Protein AF-A0A821MG42-F1 (afdb_monomer)

Mean predicted aligned error: 6.48 Å

Radius of gyration: 17.72 Å; Cα contacts (8 Å, |Δi|>4): 122; chains: 1; bounding box: 38×36×49 Å

Secondary structure (DSSP, 8-state):
--HHHHHHHHHHHHHHHTT----PPPP-GGGTT-----SHHHHHHTTT-HHHHHHHHHHHHHHHHTTTT-THHHHHHHHHHHHHHHTT-HHHHHHHHHHHHHHHHHTT----SHHHHHHHHHHHHTTPPP-HHHHHHHHHHTT-SS--TTHHHHHHHHHHHHHH--

Foldseek 3Di:
DDPLLVVLLVVLVVCVVVVPDDDFDQQDVLLVRDIADNDSVSSVVCVPPPSNSLSNSLRVCCSPCLVVLHCVNLVSLVVVLVVCVVVVVLVSSLVSVLVSCVSCVSSVHDDALVVVLVSLVSCVVVVHDDDVVSLVVSLVVLVDPSDDPVNVVVNVSSVVSVVSSD

Structure (mmCIF, N/CA/C/O backbone):
data_AF-A0A821MG42-F1
#
_entry.id   AF-A0A821MG42-F1
#
loop_
_atom_site.group_PDB
_atom_site.id
_atom_site.type_symbol
_atom_site.label_atom_id
_atom_site.label_alt_id
_atom_site.label_comp_id
_atom_site.label_asym_id
_atom_site.label_entity_id
_atom_site.label_seq_id
_atom_site.pdbx_PDB_ins_code
_atom_site.Cartn_x
_atom_site.Cartn_y
_atom_site.Cartn_z
_atom_site.occupancy
_atom_site.B_iso_or_equiv
_atom_site.auth_seq_id
_atom_site.auth_comp_id
_atom_site.auth_asym_id
_atom_site.auth_atom_id
_atom_site.pdbx_PDB_model_num
ATOM 1 N N . MET A 1 1 ? 4.849 -10.525 18.080 1.00 49.09 1 MET A N 1
ATOM 2 C CA . MET A 1 1 ? 3.487 -9.941 18.103 1.00 49.09 1 MET A CA 1
ATOM 3 C C . MET A 1 1 ? 3.521 -8.570 17.427 1.00 49.09 1 MET A C 1
ATOM 5 O O . MET A 1 1 ? 4.260 -7.701 17.882 1.00 49.09 1 MET A O 1
ATOM 9 N N . ASN A 1 2 ? 2.818 -8.410 16.302 1.00 76.06 2 ASN A N 1
ATOM 10 C CA . ASN A 1 2 ? 2.876 -7.228 15.431 1.00 76.06 2 ASN A CA 1
ATOM 11 C C . ASN A 1 2 ? 2.394 -5.964 16.182 1.00 76.06 2 ASN A C 1
ATOM 13 O O . ASN A 1 2 ? 1.305 -5.965 16.751 1.00 76.06 2 ASN A O 1
ATOM 17 N N . LYS A 1 3 ? 3.197 -4.888 16.224 1.00 85.62 3 LYS A N 1
ATOM 18 C CA . LYS A 1 3 ? 2.816 -3.631 16.905 1.00 85.62 3 LYS A CA 1
ATOM 19 C C . LYS A 1 3 ? 1.533 -3.035 16.314 1.00 85.62 3 LYS A C 1
ATOM 21 O O . LYS A 1 3 ? 0.716 -2.521 17.068 1.00 85.62 3 LYS A O 1
ATOM 26 N N . LEU A 1 4 ? 1.334 -3.163 14.999 1.00 86.75 4 LEU A N 1
ATOM 27 C CA . LEU A 1 4 ? 0.131 -2.690 14.308 1.00 86.75 4 LEU A CA 1
ATOM 28 C C . LEU A 1 4 ? -1.130 -3.389 14.825 1.00 86.75 4 LEU A C 1
ATOM 30 O O . LEU A 1 4 ? -2.113 -2.720 15.123 1.00 86.75 4 LEU A O 1
ATOM 34 N N . TYR A 1 5 ? -1.062 -4.709 15.029 1.00 92.06 5 TYR A N 1
ATOM 35 C CA . TYR A 1 5 ? -2.162 -5.489 15.600 1.00 92.06 5 TYR A CA 1
ATOM 36 C C . TYR A 1 5 ? -2.590 -4.952 16.969 1.00 92.06 5 TYR A C 1
ATOM 38 O O . TYR A 1 5 ? -3.772 -4.738 17.209 1.00 92.06 5 TYR A O 1
ATOM 46 N N . LYS A 1 6 ? -1.623 -4.665 17.852 1.00 91.75 6 LYS A N 1
ATOM 47 C CA . LYS A 1 6 ? -1.911 -4.124 19.190 1.00 91.75 6 LYS A CA 1
ATOM 48 C C . LYS A 1 6 ? -2.666 -2.796 19.125 1.00 91.75 6 LYS A C 1
ATOM 50 O O . LYS A 1 6 ? -3.598 -2.594 19.896 1.00 91.75 6 LYS A O 1
ATOM 55 N N . TYR A 1 7 ? -2.279 -1.907 18.209 1.00 91.38 7 TYR A N 1
ATOM 56 C CA . TYR A 1 7 ? -2.974 -0.633 18.025 1.00 91.38 7 TYR A CA 1
ATOM 57 C C . TYR A 1 7 ? -4.383 -0.820 17.461 1.00 91.38 7 TYR A C 1
ATOM 59 O O . TYR A 1 7 ? -5.311 -0.200 17.970 1.00 91.38 7 TYR A O 1
ATOM 67 N N . LEU A 1 8 ? -4.561 -1.692 16.463 1.00 93.00 8 LEU A N 1
ATOM 68 C CA . LEU A 1 8 ? -5.883 -2.013 15.914 1.00 93.00 8 LEU A CA 1
ATOM 69 C C . LEU A 1 8 ? -6.815 -2.586 16.982 1.00 93.00 8 LEU A C 1
ATOM 71 O O . LEU A 1 8 ? -7.939 -2.114 17.130 1.00 93.00 8 LEU A O 1
ATOM 75 N N . TYR A 1 9 ? -6.318 -3.546 17.764 1.00 93.44 9 TYR A N 1
ATOM 76 C CA . TYR A 1 9 ? -7.077 -4.181 18.834 1.00 93.44 9 TYR A CA 1
ATOM 77 C C . TYR A 1 9 ? -7.515 -3.156 19.879 1.00 93.44 9 TYR A C 1
ATOM 79 O O . TYR A 1 9 ? -8.690 -3.091 20.225 1.00 93.44 9 TYR A O 1
ATOM 87 N N . PHE A 1 10 ? -6.592 -2.295 20.319 1.00 91.62 10 PHE A N 1
ATOM 88 C CA . PHE A 1 10 ? -6.903 -1.219 21.257 1.00 91.62 10 PHE A CA 1
ATOM 89 C C . PHE A 1 10 ? -7.966 -0.261 20.701 1.00 91.62 10 PHE A C 1
ATOM 91 O O . PHE A 1 10 ? -8.942 0.038 21.381 1.00 91.62 10 PHE A O 1
ATOM 98 N N . ILE A 1 11 ? -7.820 0.196 19.453 1.00 89.56 11 ILE A N 1
ATOM 99 C CA . ILE A 1 11 ? -8.787 1.106 18.820 1.00 89.56 11 ILE A CA 1
ATOM 100 C C . ILE A 1 11 ? -10.178 0.463 18.753 1.00 89.56 11 ILE A C 1
ATOM 102 O O . ILE A 1 11 ? -11.167 1.121 19.081 1.00 89.56 11 ILE A O 1
ATOM 106 N N . LEU A 1 12 ? -10.253 -0.807 18.350 1.00 90.12 12 LEU A N 1
ATOM 107 C CA . LEU A 1 12 ? -11.513 -1.531 18.214 1.00 90.12 12 LEU A CA 1
ATOM 108 C C . LEU A 1 12 ? -12.176 -1.779 19.573 1.00 90.12 12 LEU A C 1
ATOM 110 O O . LEU A 1 12 ? -13.371 -1.537 19.727 1.00 90.12 12 LEU A O 1
ATOM 114 N N . GLN A 1 13 ? -11.392 -2.157 20.583 1.00 91.25 13 GLN A N 1
ATOM 115 C CA . GLN A 1 13 ? -11.867 -2.311 21.957 1.00 91.25 13 GLN A CA 1
ATOM 116 C C . GLN A 1 13 ? -12.471 -1.004 22.490 1.00 91.25 13 GLN A C 1
ATOM 118 O O . GLN A 1 13 ? -13.580 -1.008 23.022 1.00 91.25 13 GLN A O 1
ATOM 123 N N . GLN A 1 14 ? -11.792 0.131 22.287 1.00 88.38 14 GLN A N 1
ATOM 124 C CA . GLN A 1 14 ? -12.308 1.433 22.715 1.00 88.38 14 GLN A CA 1
ATOM 125 C C . GLN A 1 14 ? -13.610 1.812 21.995 1.00 88.38 14 GLN A C 1
ATOM 127 O O . GLN A 1 14 ? -14.483 2.433 22.593 1.00 88.38 14 GLN A O 1
ATOM 132 N N . GLN A 1 15 ? -13.776 1.441 20.725 1.00 85.00 15 GLN A N 1
ATOM 133 C CA . GLN A 1 15 ? -15.010 1.715 19.980 1.00 85.00 15 GLN A CA 1
ATOM 134 C C . GLN A 1 15 ? -16.198 0.903 20.492 1.00 85.00 15 GLN A C 1
ATOM 136 O O . GLN A 1 15 ? -17.290 1.460 20.606 1.00 85.00 15 GLN A O 1
ATOM 141 N N . VAL A 1 16 ? -15.973 -0.369 20.839 1.00 84.50 16 VAL A N 1
ATOM 142 C CA . VAL A 1 16 ? -16.987 -1.231 21.465 1.00 84.50 16 VAL A CA 1
ATOM 143 C C . VAL A 1 16 ? -17.438 -0.633 22.797 1.00 84.50 16 VAL A C 1
ATOM 145 O O . VAL A 1 16 ? -18.635 -0.479 23.024 1.00 84.50 16 VAL A O 1
ATOM 148 N N . VAL A 1 17 ? -16.488 -0.212 23.641 1.00 85.62 17 VAL A N 1
ATOM 149 C CA . VAL A 1 17 ? -16.780 0.433 24.935 1.00 85.62 17 VAL A CA 1
ATOM 150 C C . VAL A 1 17 ? -17.587 1.723 24.757 1.00 85.62 17 VAL A C 1
ATOM 152 O O . VAL A 1 17 ? -18.510 1.984 25.522 1.00 85.62 17 VAL A O 1
ATOM 155 N N . LEU A 1 18 ? -17.269 2.523 23.737 1.00 85.50 18 LEU A N 1
ATOM 156 C CA . LEU A 1 18 ? -17.944 3.794 23.456 1.00 85.50 18 LEU A CA 1
ATOM 157 C C . LEU A 1 18 ? -19.247 3.648 22.646 1.00 85.50 18 LEU A C 1
ATOM 159 O O . LEU A 1 18 ? -19.842 4.668 22.304 1.00 85.50 18 LEU A O 1
ATOM 163 N N . GLN A 1 19 ? -19.665 2.423 22.297 1.00 80.00 19 GLN A N 1
ATOM 164 C CA . GLN A 1 19 ? -20.835 2.131 21.448 1.00 80.00 19 GLN A CA 1
ATOM 165 C C . GLN A 1 19 ? -20.874 2.952 20.147 1.00 80.00 19 GLN A C 1
ATOM 167 O O . GLN A 1 19 ? -21.930 3.339 19.644 1.00 80.00 19 GLN A O 1
ATOM 172 N N . LYS A 1 20 ? -19.699 3.251 19.585 1.00 77.25 20 LYS A N 1
ATOM 173 C CA . LYS A 1 20 ? -19.593 4.092 18.395 1.00 77.25 20 LYS A CA 1
ATOM 174 C C . LYS A 1 20 ? -19.681 3.230 17.142 1.00 77.25 20 LYS A C 1
ATOM 176 O O . LYS A 1 20 ? -18.757 2.469 16.856 1.00 77.25 20 LYS A O 1
ATOM 181 N N . SER A 1 21 ? -20.754 3.390 16.368 1.00 71.19 21 SER A N 1
ATOM 182 C CA . SER A 1 21 ? -20.893 2.701 15.084 1.00 71.19 21 SER A CA 1
ATOM 183 C C . SER A 1 21 ? -19.848 3.190 14.075 1.00 71.19 21 SER A C 1
ATOM 185 O O . SER A 1 21 ? -19.523 4.381 13.983 1.00 71.19 21 SER A O 1
ATOM 187 N N . LYS A 1 22 ? -19.285 2.244 13.319 1.00 75.94 22 LYS A N 1
ATOM 188 C CA . LYS A 1 22 ? -18.373 2.531 12.214 1.00 75.94 22 LYS A CA 1
ATOM 189 C C . LYS A 1 22 ? -19.178 2.651 10.929 1.00 75.94 22 LYS A C 1
ATOM 191 O O . LYS A 1 22 ? -19.909 1.738 10.564 1.00 75.94 22 LYS A O 1
ATOM 196 N N . VAL A 1 23 ? -18.991 3.749 10.206 1.00 76.31 23 VAL A N 1
ATOM 197 C CA . VAL A 1 23 ? -19.407 3.815 8.802 1.00 76.31 23 VAL A CA 1
ATOM 198 C C . VAL A 1 23 ? -18.218 3.375 7.967 1.00 76.31 23 VAL A C 1
ATOM 200 O O . VAL A 1 23 ? -17.264 4.134 7.774 1.00 76.31 23 VAL A O 1
ATOM 203 N N . CYS A 1 24 ? -18.247 2.120 7.538 1.00 73.25 24 CYS A N 1
ATOM 204 C CA . CYS A 1 24 ? -17.197 1.555 6.706 1.00 73.25 24 CYS A CA 1
ATOM 205 C C . CYS A 1 24 ? -17.203 2.189 5.326 1.00 73.25 24 CYS A C 1
ATOM 207 O O . CYS A 1 24 ? -18.254 2.467 4.746 1.00 73.25 24 CYS A O 1
ATOM 209 N N . ARG A 1 25 ? -16.002 2.407 4.793 1.00 75.06 25 ARG A N 1
ATOM 210 C CA . ARG A 1 25 ? -15.860 2.762 3.386 1.00 75.06 25 ARG A CA 1
ATOM 211 C C . ARG A 1 25 ? -16.194 1.565 2.512 1.00 75.06 25 ARG A C 1
ATOM 213 O O . ARG A 1 25 ? -16.048 0.418 2.931 1.00 75.06 25 ARG A O 1
ATOM 220 N N . GLN A 1 26 ? -16.619 1.864 1.290 1.00 75.88 26 GLN A N 1
ATOM 221 C CA . GLN A 1 26 ? -16.789 0.836 0.278 1.00 75.88 26 GLN A CA 1
ATOM 222 C C . GLN A 1 26 ? -15.449 0.132 0.017 1.00 75.88 26 GLN A C 1
ATOM 224 O O . GLN A 1 26 ? -14.410 0.803 0.009 1.00 75.88 26 GLN A O 1
ATOM 229 N N . PRO A 1 27 ? -15.462 -1.196 -0.181 1.00 79.38 27 PRO A N 1
ATOM 230 C CA . PRO A 1 27 ? -14.248 -1.931 -0.477 1.00 79.38 27 PRO A CA 1
ATOM 231 C C . PRO A 1 27 ? -13.627 -1.450 -1.788 1.00 79.38 27 PRO A C 1
ATOM 233 O O . PRO A 1 27 ? -14.324 -1.261 -2.785 1.00 79.38 27 PRO A O 1
ATOM 236 N N . LEU A 1 28 ? -12.308 -1.273 -1.786 1.00 83.38 28 LEU A N 1
ATOM 237 C CA . LEU A 1 28 ? -11.547 -0.870 -2.965 1.00 83.38 28 LEU A CA 1
ATOM 238 C C . LEU A 1 28 ? -10.748 -2.060 -3.500 1.00 83.38 28 LEU A C 1
ATOM 240 O O . LEU A 1 28 ? -10.214 -2.851 -2.722 1.00 83.38 28 LEU A O 1
ATOM 244 N N . ALA A 1 29 ? -10.607 -2.145 -4.824 1.00 86.69 29 ALA A N 1
ATOM 245 C CA . ALA A 1 29 ? -9.846 -3.209 -5.484 1.00 86.69 29 ALA A CA 1
ATOM 246 C C . ALA A 1 29 ? -8.383 -3.277 -5.006 1.00 86.69 29 ALA A C 1
ATOM 248 O O . ALA A 1 29 ? -7.836 -4.357 -4.835 1.00 86.69 29 ALA A O 1
ATOM 249 N N . ILE A 1 30 ? -7.770 -2.125 -4.705 1.00 89.31 30 ILE A N 1
ATOM 250 C CA . ILE A 1 30 ? -6.401 -2.026 -4.159 1.00 89.31 30 ILE A CA 1
ATOM 251 C C . ILE A 1 30 ? -6.229 -2.694 -2.783 1.00 89.31 30 ILE A C 1
ATOM 253 O O . ILE A 1 30 ? -5.108 -2.956 -2.351 1.00 89.31 30 ILE A O 1
ATOM 257 N N . TYR A 1 31 ? -7.342 -2.936 -2.089 1.00 91.94 31 TYR A N 1
ATOM 258 C CA . TYR A 1 31 ? -7.420 -3.590 -0.787 1.00 91.94 31 TYR A CA 1
ATOM 259 C C . TYR A 1 31 ? -8.052 -4.976 -0.895 1.00 91.94 31 TYR A C 1
ATOM 261 O O . TYR A 1 31 ? -8.605 -5.465 0.085 1.00 91.94 31 TYR A O 1
ATOM 269 N N . ASP A 1 32 ? -8.005 -5.583 -2.084 1.00 89.94 32 ASP A N 1
ATOM 270 C CA . ASP A 1 32 ? -8.601 -6.885 -2.402 1.00 89.94 32 ASP A CA 1
ATOM 271 C C . ASP A 1 32 ? -10.086 -6.967 -2.016 1.00 89.94 32 ASP A C 1
ATOM 273 O O . ASP A 1 32 ? -10.597 -8.017 -1.637 1.00 89.94 32 ASP A O 1
ATOM 277 N N . TYR A 1 33 ? -10.782 -5.826 -2.066 1.00 91.19 33 TYR A N 1
ATOM 278 C CA . TYR A 1 33 ? -12.167 -5.686 -1.617 1.00 91.19 33 TYR A CA 1
ATOM 279 C C . TYR A 1 33 ? -12.411 -6.085 -0.150 1.00 91.19 33 TYR A C 1
ATOM 281 O O . TYR A 1 33 ? -13.547 -6.362 0.243 1.00 91.19 33 TYR A O 1
ATOM 289 N N . HIS A 1 34 ? -11.381 -6.053 0.696 1.00 92.56 34 HIS A N 1
ATOM 290 C CA . HIS A 1 34 ? -11.560 -6.200 2.133 1.00 92.56 34 HIS A CA 1
ATOM 291 C C . HIS A 1 34 ? -12.311 -5.008 2.737 1.00 92.56 34 HIS A C 1
ATOM 293 O O . HIS A 1 34 ? -12.168 -3.856 2.315 1.00 92.56 34 HIS A O 1
ATOM 299 N N . GLN A 1 35 ? -13.090 -5.304 3.775 1.00 91.56 35 GLN A N 1
ATOM 300 C CA . G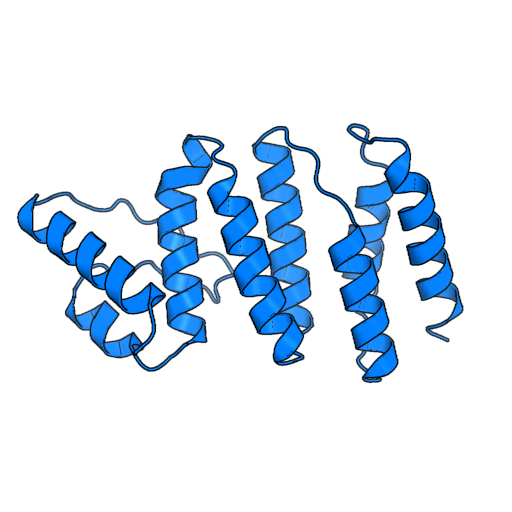LN A 1 35 ? -13.751 -4.321 4.627 1.00 91.56 35 GLN A CA 1
ATOM 301 C C . GLN A 1 35 ? -13.064 -4.244 5.988 1.00 91.56 35 GLN A C 1
ATOM 303 O O . GLN A 1 35 ? -12.437 -5.204 6.428 1.00 91.56 35 GLN A O 1
ATOM 308 N N . GLU A 1 36 ? -13.184 -3.094 6.651 1.00 92.38 36 GLU A N 1
ATOM 309 C CA . GLU A 1 36 ? -12.680 -2.912 8.015 1.00 92.38 36 GLU A CA 1
ATOM 310 C C . GLU A 1 36 ? -13.386 -3.895 8.960 1.00 92.38 36 GLU A C 1
ATOM 312 O O . GLU A 1 36 ? -14.605 -4.059 8.876 1.00 92.38 36 GLU A O 1
ATOM 317 N N . CYS A 1 37 ? -12.645 -4.518 9.874 1.00 92.94 37 CYS A N 1
ATOM 318 C CA . CYS A 1 37 ? -13.200 -5.404 10.890 1.00 92.94 37 CYS A CA 1
ATOM 319 C C . CYS A 1 37 ? -14.169 -4.638 11.807 1.00 92.94 37 CYS A C 1
ATOM 321 O O . CYS A 1 37 ? -13.859 -3.553 12.323 1.00 92.94 37 CYS A O 1
ATOM 323 N N . GLN A 1 38 ? -15.346 -5.215 12.037 1.00 89.62 38 GLN A N 1
ATOM 324 C CA . GLN A 1 38 ? -16.383 -4.670 12.915 1.00 89.62 38 GLN A CA 1
ATOM 325 C C . GLN A 1 38 ? -16.274 -5.198 14.340 1.00 89.62 38 GLN A C 1
ATOM 327 O O . GLN A 1 38 ? -16.620 -4.492 15.287 1.00 89.62 38 GLN A O 1
ATOM 332 N N . THR A 1 39 ? -15.763 -6.417 14.498 1.00 91.06 39 THR A N 1
ATOM 333 C CA . THR A 1 39 ? -15.712 -7.124 15.779 1.00 91.06 39 THR A CA 1
ATOM 334 C C . THR A 1 39 ? -14.283 -7.513 16.153 1.00 91.06 39 THR A C 1
ATOM 336 O O . THR A 1 39 ? -13.408 -7.668 15.297 1.00 91.06 39 THR A O 1
ATOM 339 N N . LEU A 1 40 ? -14.025 -7.668 17.458 1.00 92.56 40 LEU A N 1
ATOM 340 C CA . LEU A 1 40 ? -12.730 -8.165 17.941 1.00 92.56 40 LEU A CA 1
ATOM 341 C C . LEU A 1 40 ? -12.443 -9.583 17.426 1.00 92.56 40 LEU A C 1
ATOM 343 O O . LEU A 1 40 ? -11.286 -9.913 17.198 1.00 92.56 40 LEU A O 1
ATOM 347 N N . GLU A 1 41 ? -13.481 -10.388 17.198 1.00 94.19 41 GLU A N 1
ATOM 348 C CA . GLU A 1 41 ? -13.367 -11.735 16.635 1.00 94.19 41 GLU A CA 1
ATOM 349 C C . GLU A 1 41 ? -12.877 -11.710 15.181 1.00 94.19 41 GLU A C 1
ATOM 351 O O . GLU A 1 41 ? -11.919 -12.406 14.843 1.00 94.19 41 GLU A O 1
ATOM 356 N N . GLU A 1 42 ? -13.449 -10.842 14.338 1.00 94.56 42 GLU A N 1
ATOM 357 C CA . GLU A 1 42 ? -12.956 -10.632 12.971 1.00 94.56 42 GLU A CA 1
ATOM 358 C C . GLU A 1 42 ? -11.487 -10.195 12.968 1.00 94.56 42 GLU A C 1
ATOM 360 O O . GLU A 1 42 ? -10.691 -10.713 12.183 1.00 94.56 42 GLU A O 1
ATOM 365 N N . LEU A 1 43 ? -11.100 -9.286 13.869 1.00 95.00 43 LEU A N 1
ATOM 366 C CA . LEU A 1 43 ? -9.713 -8.837 13.980 1.00 95.00 43 LEU A CA 1
ATOM 367 C C . LEU A 1 43 ? -8.775 -9.961 14.464 1.00 95.00 43 LEU A C 1
ATOM 369 O O . LEU A 1 43 ? -7.665 -10.108 13.949 1.00 95.00 43 LEU A O 1
ATOM 373 N N . GLU A 1 44 ? -9.209 -10.775 15.424 1.00 95.44 44 GLU A N 1
AT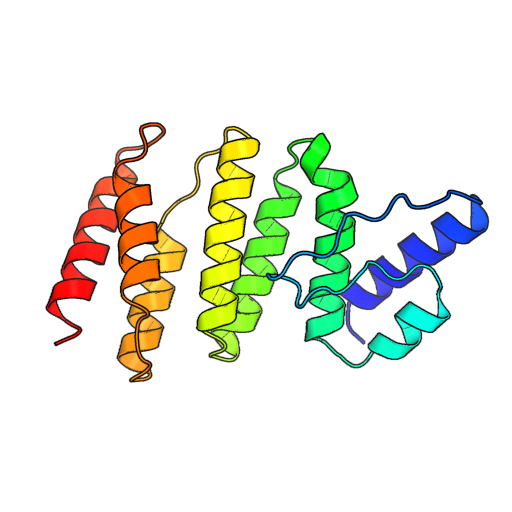OM 374 C CA . GLU A 1 44 ? -8.438 -11.915 15.933 1.00 95.44 44 GLU A CA 1
ATOM 375 C C . GLU A 1 44 ? -8.243 -12.984 14.844 1.00 95.44 44 GLU A C 1
ATOM 377 O O . GLU A 1 44 ? -7.163 -13.576 14.755 1.00 95.44 44 GLU A O 1
ATOM 382 N N . SER A 1 45 ? -9.227 -13.173 13.954 1.00 95.94 45 SER A N 1
ATOM 383 C CA . SER A 1 45 ? -9.132 -14.117 12.830 1.00 95.94 45 SER A CA 1
ATOM 384 C C . SER A 1 45 ? -7.989 -13.785 11.858 1.00 95.94 45 SER A C 1
ATOM 386 O O . SER A 1 45 ? -7.377 -14.685 11.283 1.00 95.94 45 SER A O 1
ATOM 388 N N . ILE A 1 46 ? -7.626 -12.501 11.738 1.00 95.38 46 ILE A N 1
ATOM 389 C CA . ILE A 1 46 ? -6.583 -12.017 10.820 1.00 95.38 46 ILE A CA 1
ATOM 390 C C . ILE A 1 46 ? -5.232 -11.769 11.506 1.00 95.38 46 ILE A C 1
ATOM 392 O O . ILE A 1 46 ? -4.283 -11.332 10.856 1.00 95.38 46 ILE A O 1
ATOM 396 N N . LYS A 1 47 ? -5.090 -12.055 12.809 1.00 94.56 47 LYS A N 1
ATOM 397 C CA . LYS A 1 47 ? -3.903 -11.686 13.616 1.00 94.56 47 LYS A CA 1
ATOM 398 C C . LYS A 1 47 ? -2.561 -12.181 13.065 1.00 94.56 47 LYS A C 1
ATOM 400 O O . LYS A 1 47 ? -1.524 -11.554 13.298 1.00 94.56 47 LYS A O 1
ATOM 405 N N . ASN A 1 48 ? -2.581 -13.317 12.368 1.00 93.69 48 ASN A N 1
ATOM 406 C CA . ASN A 1 48 ? -1.399 -13.963 11.800 1.00 93.69 48 ASN A CA 1
ATOM 407 C C . ASN A 1 48 ? -1.187 -13.608 10.319 1.00 93.69 48 ASN A C 1
ATOM 409 O O . ASN A 1 48 ? -0.115 -13.876 9.778 1.00 93.69 48 ASN A O 1
ATOM 413 N N . ASP A 1 49 ? -2.161 -12.961 9.676 1.00 94.44 49 ASP A N 1
ATOM 414 C CA . ASP A 1 49 ? -2.049 -12.498 8.300 1.00 94.44 49 ASP A CA 1
ATOM 415 C C . ASP A 1 49 ? -1.501 -11.068 8.272 1.00 94.44 49 ASP A C 1
ATOM 417 O O . ASP A 1 49 ? -2.204 -10.070 8.429 1.00 94.44 49 ASP A O 1
ATOM 421 N N . SER A 1 50 ? -0.193 -10.959 8.045 1.00 92.94 50 SER A N 1
ATOM 422 C CA . SER A 1 50 ? 0.478 -9.659 8.002 1.00 92.94 50 SER A CA 1
ATOM 423 C C . SER A 1 50 ? -0.042 -8.742 6.891 1.00 92.94 50 SER A C 1
ATOM 425 O O . SER A 1 50 ? -0.068 -7.530 7.094 1.00 92.94 50 SER A O 1
ATOM 427 N N . ASN A 1 51 ? -0.440 -9.289 5.736 1.00 93.38 51 ASN A N 1
ATOM 428 C CA . ASN A 1 51 ? -0.984 -8.489 4.637 1.00 93.38 51 ASN A CA 1
ATOM 429 C C . ASN A 1 51 ? -2.352 -7.939 5.023 1.00 93.38 51 ASN A C 1
ATOM 431 O O . ASN A 1 51 ? -2.590 -6.736 4.916 1.00 93.38 51 ASN A O 1
ATOM 435 N N . ARG A 1 52 ? -3.219 -8.800 5.552 1.00 94.75 52 ARG A N 1
ATOM 436 C CA . ARG A 1 52 ? -4.551 -8.394 5.980 1.00 94.75 52 ARG A CA 1
ATOM 437 C C . ARG A 1 52 ? -4.515 -7.387 7.129 1.00 94.75 52 ARG A C 1
ATOM 439 O O . ARG A 1 52 ? -5.320 -6.457 7.118 1.00 94.75 52 ARG A O 1
ATOM 446 N N . ILE A 1 53 ? -3.549 -7.493 8.049 1.00 95.69 53 ILE A N 1
ATOM 447 C CA . ILE A 1 53 ? -3.302 -6.483 9.094 1.00 95.69 53 ILE A CA 1
ATOM 448 C C . ILE A 1 53 ? -2.892 -5.133 8.504 1.00 95.69 53 ILE A C 1
ATOM 450 O O . ILE A 1 53 ? -3.375 -4.101 8.964 1.00 95.69 53 ILE A O 1
ATOM 454 N N . TRP A 1 54 ? -2.026 -5.102 7.488 1.00 95.00 54 TRP A N 1
ATOM 455 C CA . TRP A 1 54 ? -1.688 -3.848 6.809 1.00 95.00 54 TRP A CA 1
ATOM 456 C C . TRP A 1 54 ? -2.903 -3.214 6.137 1.00 95.00 54 TRP A C 1
ATOM 458 O O . TRP A 1 54 ? -3.133 -2.017 6.303 1.00 95.00 54 TRP A O 1
ATOM 468 N N . ILE A 1 55 ? -3.699 -4.018 5.432 1.00 94.88 55 ILE A N 1
ATOM 469 C CA . ILE A 1 55 ? -4.937 -3.558 4.799 1.00 94.88 55 ILE A CA 1
ATOM 470 C C . ILE A 1 55 ? -5.903 -3.011 5.855 1.00 94.88 55 ILE A C 1
ATOM 472 O O . ILE A 1 55 ? -6.451 -1.929 5.677 1.00 94.88 55 ILE A O 1
ATOM 476 N N . GLU A 1 56 ? -6.037 -3.687 6.997 1.00 95.19 56 GLU A N 1
ATOM 477 C CA . GLU A 1 56 ? -6.874 -3.227 8.107 1.00 95.19 56 GLU A CA 1
ATOM 478 C C . GLU A 1 56 ? -6.426 -1.862 8.646 1.00 95.19 56 GLU A C 1
ATOM 480 O O . GLU A 1 56 ? -7.242 -0.956 8.816 1.00 95.19 56 GLU A O 1
ATOM 485 N N . VAL A 1 57 ? -5.115 -1.668 8.838 1.00 94.19 57 VAL A N 1
ATOM 486 C CA . VAL A 1 57 ? -4.557 -0.361 9.215 1.00 94.19 57 VAL A CA 1
ATOM 487 C C . VAL A 1 57 ? -4.915 0.704 8.183 1.00 94.19 57 VAL A C 1
ATOM 489 O O . VAL A 1 57 ? -5.363 1.785 8.561 1.00 94.19 57 VAL A O 1
ATOM 492 N N . LEU A 1 58 ? -4.734 0.430 6.891 1.00 94.69 58 LEU A N 1
ATOM 493 C CA . LEU A 1 58 ? -4.997 1.414 5.842 1.00 94.69 58 LEU A CA 1
ATOM 494 C C . LEU A 1 58 ? -6.479 1.769 5.728 1.00 94.69 58 LEU A C 1
ATOM 496 O O . LEU A 1 58 ? -6.791 2.951 5.620 1.00 94.69 58 LEU A O 1
ATOM 500 N N . LEU A 1 59 ? -7.385 0.796 5.842 1.00 94.00 59 LEU A N 1
ATOM 501 C CA . LEU A 1 59 ? -8.831 1.034 5.844 1.00 94.00 59 LEU A CA 1
ATOM 502 C C . LEU A 1 59 ? -9.244 1.968 6.994 1.00 94.00 59 LEU A C 1
ATOM 504 O O . LEU A 1 59 ? -9.934 2.969 6.767 1.00 94.00 59 LEU A O 1
ATOM 508 N N . VAL A 1 60 ? -8.750 1.701 8.210 1.00 92.00 60 VAL A N 1
ATOM 509 C CA . VAL A 1 60 ? -8.990 2.553 9.387 1.00 92.00 60 VAL A CA 1
ATOM 510 C C . VAL A 1 60 ? -8.431 3.959 9.165 1.00 92.00 60 VAL A C 1
ATOM 512 O O . VAL A 1 60 ? -9.123 4.956 9.399 1.00 92.00 60 VAL A O 1
ATOM 515 N N . LEU A 1 61 ? -7.174 4.059 8.723 1.00 92.69 61 LEU A N 1
ATOM 516 C CA . LEU A 1 61 ? -6.506 5.344 8.544 1.00 92.69 61 LEU A CA 1
ATOM 517 C C . LEU A 1 61 ? -7.150 6.159 7.431 1.00 92.69 61 LEU A C 1
ATOM 519 O O . LEU A 1 61 ? -7.373 7.346 7.623 1.00 92.69 61 LEU A O 1
ATOM 523 N N . GLU A 1 62 ? -7.510 5.567 6.299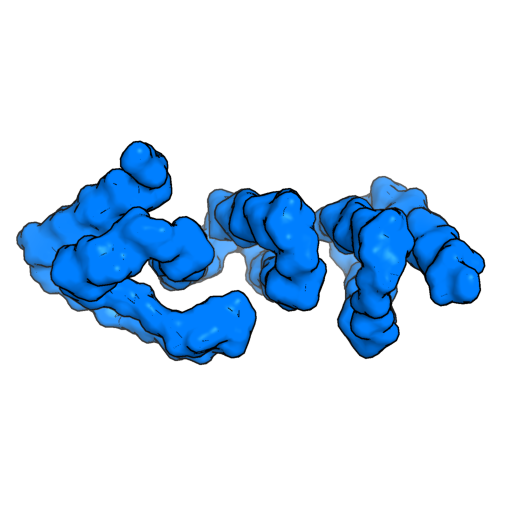 1.00 92.62 62 GLU A N 1
ATOM 524 C CA . GLU A 1 62 ? -8.196 6.289 5.232 1.00 92.62 62 GLU A CA 1
ATOM 525 C C . GLU A 1 62 ? -9.529 6.862 5.689 1.00 92.62 62 GLU A C 1
ATOM 527 O O . GLU A 1 62 ? -9.824 8.032 5.431 1.00 92.62 62 GLU A O 1
ATOM 532 N N . ARG A 1 63 ? -10.329 6.063 6.403 1.00 91.31 63 ARG A N 1
ATOM 533 C CA . ARG A 1 63 ? -11.614 6.514 6.935 1.00 91.31 63 ARG A CA 1
ATOM 534 C C . ARG A 1 63 ? -11.446 7.713 7.869 1.00 91.31 63 ARG A C 1
ATOM 536 O O . ARG A 1 63 ? -12.241 8.648 7.801 1.00 91.31 63 ARG A O 1
ATOM 543 N N . VAL A 1 64 ? -10.433 7.691 8.736 1.00 89.94 64 VAL A N 1
ATOM 544 C CA . VAL A 1 64 ? -10.242 8.705 9.788 1.00 89.94 64 VAL A CA 1
ATOM 545 C C . VAL A 1 64 ? -9.452 9.927 9.304 1.00 89.94 64 VAL A C 1
ATOM 547 O O . VAL A 1 64 ? -9.786 11.057 9.662 1.00 89.94 64 VAL A O 1
ATOM 550 N N . LEU A 1 65 ? -8.403 9.715 8.513 1.00 93.06 65 LEU A N 1
ATOM 551 C CA . LEU A 1 65 ? -7.387 10.715 8.181 1.00 93.06 65 LEU A CA 1
ATOM 552 C C . LEU A 1 65 ? -7.585 11.365 6.814 1.00 93.06 65 LEU A C 1
ATOM 554 O O . LEU A 1 65 ? -7.202 12.525 6.655 1.00 93.06 65 LEU A O 1
ATOM 558 N N . LEU A 1 66 ? -8.210 10.683 5.843 1.00 92.31 66 LEU A N 1
ATOM 559 C CA . LEU A 1 66 ? -8.442 11.289 4.528 1.00 92.31 66 LEU A CA 1
ATOM 560 C C . LEU A 1 66 ? -9.319 12.552 4.614 1.00 92.31 66 LEU A C 1
ATOM 562 O O . LEU A 1 66 ? -8.907 13.571 4.059 1.00 92.31 66 LEU A O 1
ATOM 566 N N . PRO A 1 67 ? -10.454 12.568 5.352 1.00 91.94 67 PRO A N 1
ATOM 567 C CA . PRO A 1 67 ? -11.263 13.784 5.502 1.00 91.94 67 PRO A CA 1
ATOM 568 C C . PRO A 1 67 ? -10.506 14.938 6.175 1.00 91.94 67 PRO A C 1
ATOM 570 O O . PRO A 1 67 ? -10.833 16.101 5.966 1.00 91.94 67 PRO A O 1
ATOM 573 N N . ARG A 1 68 ? -9.481 14.615 6.973 1.00 94.06 68 ARG A N 1
ATOM 574 C CA . ARG A 1 68 ? -8.639 15.578 7.696 1.00 94.06 68 ARG A CA 1
ATOM 575 C C . ARG A 1 68 ? -7.413 16.026 6.899 1.00 94.06 68 ARG A C 1
ATOM 577 O O . ARG A 1 68 ? -6.673 16.877 7.379 1.00 94.06 68 ARG A O 1
ATOM 584 N N . LYS A 1 69 ? -7.182 15.452 5.711 1.00 93.69 69 LYS A N 1
ATOM 585 C CA . LYS A 1 69 ? -5.982 15.679 4.884 1.00 93.69 69 LYS A CA 1
ATOM 586 C C . LYS A 1 69 ? -4.668 15.492 5.665 1.00 93.69 69 LYS A C 1
ATOM 588 O O . LYS A 1 69 ? -3.688 16.217 5.458 1.00 93.69 69 LYS A O 1
ATOM 593 N N . ASP A 1 70 ? -4.664 14.529 6.587 1.00 94.25 70 ASP A N 1
ATOM 594 C CA . ASP A 1 70 ? -3.536 14.279 7.483 1.00 94.25 70 ASP A CA 1
ATOM 595 C C . ASP A 1 70 ? -2.438 13.459 6.764 1.00 94.25 70 ASP A C 1
ATOM 597 O O . ASP A 1 70 ? -2.723 12.382 6.225 1.00 94.25 70 ASP A O 1
ATOM 601 N N . PRO A 1 71 ? -1.172 13.930 6.749 1.00 91.06 71 PRO A N 1
ATOM 602 C CA . PRO A 1 71 ? -0.073 13.275 6.036 1.00 91.06 71 PRO A CA 1
ATOM 603 C C . PRO A 1 71 ? 0.334 11.919 6.617 1.00 91.06 71 PRO A C 1
ATOM 605 O O . PRO A 1 71 ? 1.067 11.169 5.971 1.00 91.06 71 PRO A O 1
ATOM 608 N N . ILE A 1 72 ? -0.119 11.572 7.822 1.00 93.50 72 ILE A N 1
ATOM 609 C CA . ILE A 1 72 ? 0.120 10.245 8.394 1.00 93.50 72 ILE A CA 1
ATOM 610 C C . ILE A 1 72 ? -0.454 9.153 7.479 1.00 93.50 72 ILE A C 1
ATOM 612 O O . ILE A 1 72 ? 0.141 8.079 7.383 1.00 93.50 72 ILE A O 1
ATOM 616 N N . LEU A 1 7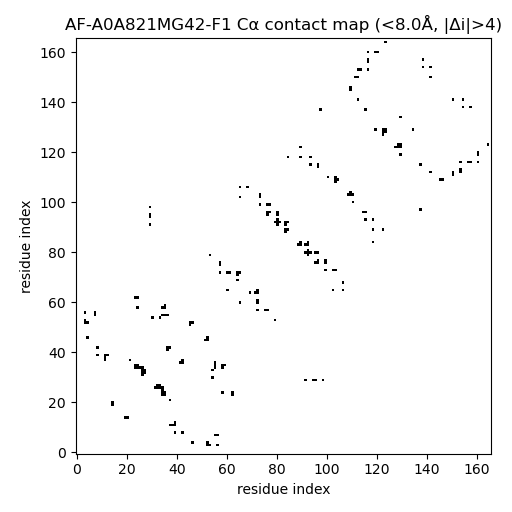3 ? -1.539 9.431 6.743 1.00 94.31 73 LEU A N 1
ATOM 617 C CA . LEU A 1 73 ? -2.109 8.472 5.797 1.00 94.31 73 LEU A CA 1
ATOM 618 C C . LEU A 1 73 ? -1.135 8.122 4.663 1.00 94.31 73 LEU A C 1
ATOM 620 O O . LEU A 1 73 ? -0.881 6.945 4.415 1.00 94.31 73 LEU A O 1
ATOM 624 N N . THR A 1 74 ? -0.539 9.119 4.005 1.00 91.81 74 THR A N 1
ATOM 625 C CA . THR A 1 74 ? 0.422 8.868 2.915 1.00 91.81 74 THR A CA 1
ATOM 626 C C . THR A 1 74 ? 1.701 8.217 3.439 1.00 91.81 74 THR A C 1
ATOM 628 O O . THR A 1 74 ? 2.303 7.387 2.759 1.00 91.81 74 THR A O 1
ATOM 631 N N . LYS A 1 75 ? 2.098 8.507 4.686 1.00 91.94 75 LYS A N 1
ATOM 632 C CA . LYS A 1 75 ? 3.189 7.788 5.361 1.00 91.94 75 LYS A CA 1
ATOM 633 C C . LYS A 1 75 ? 2.857 6.305 5.576 1.00 91.94 75 LYS A C 1
ATOM 635 O O . LYS A 1 75 ? 3.729 5.464 5.366 1.00 91.94 75 LYS A O 1
ATOM 640 N N . ALA A 1 76 ? 1.628 5.978 5.975 1.00 94.19 76 ALA A N 1
ATOM 641 C CA . ALA A 1 76 ? 1.192 4.596 6.168 1.00 94.19 76 ALA A CA 1
ATOM 642 C C . ALA A 1 76 ? 1.098 3.824 4.842 1.00 94.19 76 ALA A C 1
ATOM 644 O O . ALA A 1 76 ? 1.611 2.707 4.767 1.00 94.19 76 ALA A O 1
ATOM 645 N N . LEU A 1 77 ? 0.538 4.444 3.794 1.00 94.94 77 LEU A N 1
ATOM 646 C CA . LEU A 1 77 ? 0.503 3.890 2.434 1.00 94.94 77 LEU A CA 1
ATOM 647 C C . LEU A 1 77 ? 1.916 3.549 1.948 1.00 94.94 77 LEU A C 1
ATOM 649 O O . LEU A 1 77 ? 2.180 2.413 1.569 1.00 94.94 77 LEU A O 1
ATOM 653 N N . ASN A 1 78 ? 2.858 4.489 2.080 1.00 93.31 78 ASN A N 1
ATOM 654 C CA . ASN A 1 78 ? 4.265 4.250 1.749 1.00 93.31 78 ASN A CA 1
ATOM 655 C C . ASN A 1 78 ? 4.893 3.124 2.583 1.00 93.31 78 ASN A C 1
ATOM 657 O O . ASN A 1 78 ? 5.684 2.339 2.061 1.00 93.31 78 ASN A O 1
ATOM 661 N N . GLY A 1 79 ? 4.548 3.029 3.870 1.00 94.06 79 GLY A N 1
ATOM 662 C CA . GLY A 1 79 ? 5.000 1.947 4.743 1.00 94.06 79 GLY A CA 1
ATOM 663 C C . GLY A 1 79 ? 4.587 0.569 4.226 1.00 94.06 79 GLY A C 1
ATOM 664 O O . GLY A 1 79 ? 5.433 -0.324 4.137 1.00 94.06 79 GLY A O 1
ATOM 665 N N . TYR A 1 80 ? 3.322 0.410 3.823 1.00 95.50 80 TYR A N 1
ATOM 666 C CA . TYR A 1 80 ? 2.849 -0.851 3.252 1.00 95.50 80 TYR A CA 1
ATOM 667 C C . TYR A 1 80 ? 3.436 -1.108 1.857 1.00 95.50 80 TYR A C 1
ATOM 669 O O . TYR A 1 80 ? 3.892 -2.220 1.595 1.00 95.50 80 TYR A O 1
ATOM 677 N N . SER A 1 81 ? 3.555 -0.088 0.999 1.00 95.94 81 SER A N 1
ATOM 678 C CA . SER A 1 81 ? 4.217 -0.235 -0.306 1.00 95.94 81 SER A CA 1
ATOM 679 C C . SER A 1 81 ? 5.656 -0.732 -0.161 1.00 95.94 81 SER A C 1
ATOM 681 O O . SER A 1 81 ? 6.071 -1.631 -0.885 1.00 95.94 81 SER A O 1
ATOM 683 N N . HIS A 1 82 ? 6.423 -0.216 0.804 1.00 95.38 82 HIS A N 1
ATOM 684 C CA . HIS A 1 82 ? 7.780 -0.705 1.064 1.00 95.38 82 HIS A CA 1
ATOM 685 C C . HIS A 1 82 ? 7.813 -2.148 1.576 1.00 95.38 82 HIS A C 1
ATOM 687 O O . HIS A 1 82 ? 8.720 -2.897 1.211 1.00 95.38 82 HIS A O 1
ATOM 693 N N . TYR A 1 83 ? 6.835 -2.547 2.391 1.00 95.56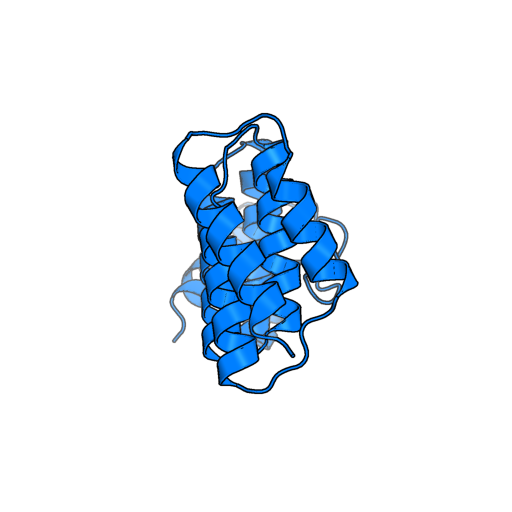 83 TYR A N 1
ATOM 694 C CA . TYR A 1 83 ? 6.680 -3.934 2.821 1.00 95.56 83 TYR A CA 1
ATOM 695 C C . TYR A 1 83 ? 6.407 -4.872 1.631 1.00 95.56 83 TYR A C 1
ATOM 697 O O . TYR A 1 83 ? 7.050 -5.915 1.522 1.00 95.56 83 TYR A O 1
ATOM 705 N N . LEU A 1 84 ? 5.525 -4.475 0.708 1.00 96.25 84 LEU A N 1
ATOM 706 C CA . LEU A 1 84 ? 5.236 -5.214 -0.529 1.00 96.25 84 LEU A CA 1
ATOM 707 C C . LEU A 1 84 ? 6.460 -5.278 -1.449 1.00 96.25 84 LEU A C 1
ATOM 709 O O . LEU A 1 84 ? 6.837 -6.356 -1.908 1.00 96.25 84 LEU A O 1
ATOM 713 N N . LEU A 1 85 ? 7.161 -4.151 -1.626 1.00 95.56 85 LEU A N 1
ATOM 714 C CA . LEU A 1 85 ? 8.399 -4.093 -2.402 1.00 95.56 85 LEU A CA 1
ATOM 715 C C . LEU A 1 85 ? 9.442 -5.067 -1.852 1.00 95.56 85 LEU A C 1
ATOM 717 O O . LEU A 1 85 ? 10.125 -5.732 -2.626 1.00 95.56 85 LEU A O 1
ATOM 721 N N . ALA A 1 86 ? 9.605 -5.149 -0.528 1.00 95.06 86 ALA A N 1
ATOM 722 C CA . ALA A 1 86 ? 10.554 -6.067 0.102 1.00 95.06 86 ALA A CA 1
ATOM 723 C C . ALA A 1 86 ? 10.219 -7.541 -0.180 1.00 95.06 86 ALA A C 1
ATOM 725 O O . ALA A 1 86 ? 11.131 -8.357 -0.274 1.00 95.06 86 ALA A O 1
ATOM 726 N N . LYS A 1 87 ? 8.935 -7.853 -0.375 1.00 95.19 87 LYS A N 1
ATOM 727 C CA . LYS A 1 87 ? 8.432 -9.175 -0.762 1.00 95.19 87 LYS A CA 1
ATOM 728 C C . LYS A 1 87 ? 8.402 -9.427 -2.273 1.00 95.19 87 LYS A C 1
ATOM 730 O O . LYS A 1 87 ? 7.979 -10.502 -2.676 1.00 95.19 87 LYS A O 1
ATOM 735 N N . ASN A 1 88 ? 8.851 -8.468 -3.087 1.00 95.50 88 ASN A N 1
ATOM 736 C CA . ASN A 1 88 ? 8.754 -8.498 -4.551 1.00 95.50 88 ASN A CA 1
ATOM 737 C C . ASN A 1 88 ? 7.307 -8.603 -5.071 1.00 95.50 88 ASN A C 1
ATOM 739 O O . ASN A 1 88 ? 7.084 -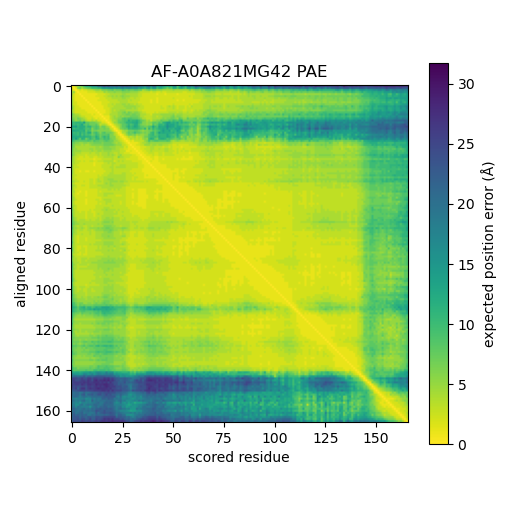9.049 -6.190 1.00 95.50 88 ASN A O 1
ATOM 743 N N . ASP A 1 89 ? 6.325 -8.158 -4.282 1.00 95.25 89 ASP A N 1
ATOM 744 C CA . ASP A 1 89 ? 4.934 -8.024 -4.726 1.00 95.25 89 ASP A CA 1
ATOM 745 C C . ASP A 1 89 ? 4.789 -6.706 -5.504 1.00 95.25 89 ASP A C 1
ATOM 747 O O . ASP A 1 89 ? 4.330 -5.683 -4.985 1.00 95.25 89 ASP A O 1
ATOM 751 N N . PHE A 1 90 ? 5.346 -6.694 -6.720 1.00 95.88 90 PHE A N 1
ATOM 752 C CA . PHE A 1 90 ? 5.531 -5.481 -7.515 1.00 95.88 90 PHE A CA 1
ATOM 753 C C . PHE A 1 90 ? 4.210 -4.875 -7.982 1.00 95.88 90 PHE A C 1
ATOM 755 O O . PHE A 1 90 ? 4.049 -3.658 -7.885 1.00 95.88 90 PHE A O 1
ATOM 762 N N . ASP A 1 91 ? 3.258 -5.700 -8.417 1.00 94.31 91 ASP A N 1
ATOM 763 C CA . ASP A 1 91 ? 1.968 -5.235 -8.933 1.00 94.31 91 ASP A CA 1
ATOM 764 C C . ASP A 1 91 ? 1.169 -4.509 -7.852 1.00 94.31 91 ASP A C 1
ATOM 766 O O . ASP A 1 91 ? 0.719 -3.374 -8.047 1.00 94.31 91 ASP A O 1
ATOM 770 N N . LYS A 1 92 ? 1.059 -5.116 -6.664 1.00 94.38 92 LYS A N 1
ATOM 771 C CA . LYS A 1 92 ? 0.347 -4.503 -5.543 1.00 94.38 92 LYS A CA 1
ATOM 772 C C . LYS A 1 92 ? 1.079 -3.277 -5.011 1.00 94.38 92 LYS A C 1
ATOM 774 O O . LYS A 1 92 ? 0.446 -2.280 -4.663 1.00 94.38 92 LYS A O 1
ATOM 779 N N . CYS A 1 93 ? 2.412 -3.317 -4.985 1.00 96.38 93 CYS A N 1
ATOM 780 C CA . CYS A 1 93 ? 3.238 -2.172 -4.614 1.00 96.38 93 CYS A CA 1
ATOM 781 C C . CYS A 1 93 ? 3.009 -0.973 -5.554 1.00 96.38 93 CYS A C 1
ATOM 783 O O . CYS A 1 93 ? 2.790 0.147 -5.083 1.00 96.38 93 CYS A O 1
ATOM 785 N N . LEU A 1 94 ? 3.002 -1.213 -6.871 1.00 95.56 94 LEU A N 1
ATOM 786 C CA . LEU A 1 94 ? 2.752 -0.199 -7.896 1.00 95.56 94 LEU A CA 1
ATOM 787 C C . LEU A 1 94 ? 1.345 0.386 -7.761 1.00 95.56 94 LEU A C 1
ATOM 789 O O . LEU A 1 94 ? 1.198 1.607 -7.685 1.00 95.56 94 LEU A O 1
ATOM 793 N N . ALA A 1 95 ? 0.327 -0.473 -7.652 1.00 94.56 95 ALA A N 1
ATOM 794 C CA . ALA A 1 95 ? -1.059 -0.053 -7.466 1.00 94.56 95 ALA A CA 1
ATOM 795 C C . ALA A 1 95 ? -1.231 0.824 -6.214 1.00 94.56 95 ALA A C 1
ATOM 797 O O . ALA A 1 95 ? -1.890 1.866 -6.261 1.00 94.56 95 ALA A O 1
ATOM 798 N N . LEU A 1 96 ? -0.590 0.451 -5.102 1.00 95.19 96 LEU A N 1
ATOM 799 C CA . LEU A 1 96 ? -0.686 1.192 -3.849 1.00 95.19 96 LEU A CA 1
ATOM 800 C C . LEU A 1 96 ? 0.037 2.545 -3.898 1.00 95.19 96 LEU A C 1
ATOM 802 O O . LEU A 1 96 ? -0.453 3.529 -3.342 1.00 95.19 96 LEU A O 1
ATOM 806 N N . TRP A 1 97 ? 1.182 2.636 -4.579 1.00 94.69 97 TRP A N 1
ATOM 807 C CA . TRP A 1 97 ? 1.855 3.921 -4.774 1.00 94.69 97 TRP A CA 1
ATOM 808 C C . TRP A 1 97 ? 1.111 4.850 -5.728 1.00 94.69 97 TRP A C 1
ATOM 810 O O . TRP A 1 97 ? 1.050 6.050 -5.458 1.00 94.69 97 TRP A O 1
ATOM 820 N N . ILE A 1 98 ? 0.501 4.316 -6.788 1.00 93.88 98 ILE A N 1
ATOM 821 C CA . ILE A 1 98 ? -0.408 5.076 -7.655 1.00 93.88 98 ILE A CA 1
ATOM 822 C C . ILE A 1 98 ? -1.573 5.632 -6.825 1.00 93.88 98 ILE A C 1
ATOM 824 O O . ILE A 1 98 ? -1.840 6.833 -6.853 1.00 93.88 98 ILE A O 1
ATOM 828 N N . HIS A 1 99 ? -2.205 4.802 -5.989 1.00 93.88 99 HIS A N 1
ATOM 829 C CA . HIS A 1 99 ? -3.250 5.261 -5.071 1.00 93.88 99 HIS A CA 1
ATOM 830 C C . HIS A 1 99 ? -2.752 6.350 -4.109 1.00 93.88 99 HIS A C 1
ATOM 832 O O . HIS A 1 99 ? -3.388 7.391 -3.953 1.00 93.88 99 HIS A O 1
ATOM 838 N N . SER A 1 100 ? -1.565 6.172 -3.521 1.00 92.62 100 SER A N 1
ATOM 839 C CA . SER A 1 100 ? -0.937 7.181 -2.657 1.00 92.62 100 SER A CA 1
ATOM 840 C C . SER A 1 100 ? -0.687 8.511 -3.377 1.00 92.62 100 SER A C 1
ATOM 842 O O . SER A 1 100 ? -0.798 9.572 -2.752 1.00 92.62 100 SER A O 1
ATOM 844 N 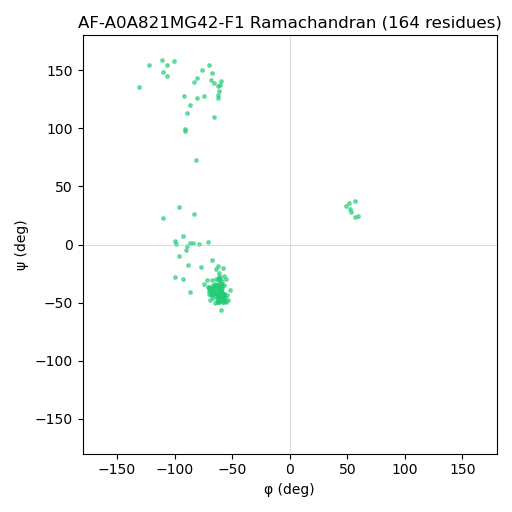N . PHE A 1 101 ? -0.371 8.484 -4.674 1.00 91.62 101 PHE A N 1
ATOM 845 C CA . PHE A 1 101 ? -0.240 9.692 -5.487 1.00 91.62 101 PHE A CA 1
ATOM 846 C C . PHE A 1 101 ? -1.584 10.422 -5.605 1.00 91.62 101 PHE A C 1
ATOM 848 O O . PHE A 1 101 ? -1.661 11.610 -5.283 1.00 91.62 101 PHE A O 1
ATOM 855 N N . TYR A 1 102 ? -2.658 9.712 -5.964 1.00 91.62 102 TYR A N 1
ATOM 856 C CA . TYR A 1 102 ? -3.999 10.299 -6.066 1.00 91.62 102 TYR A CA 1
ATOM 857 C C . TYR A 1 102 ? -4.516 10.831 -4.722 1.00 91.62 102 TYR A C 1
ATOM 859 O O . TYR A 1 102 ? -5.045 11.943 -4.661 1.00 91.62 102 TYR A O 1
ATOM 867 N N . ILE A 1 103 ? -4.286 10.107 -3.623 1.00 91.75 103 ILE A N 1
ATOM 868 C CA . ILE A 1 103 ? -4.598 10.582 -2.268 1.00 91.75 103 ILE A CA 1
ATOM 869 C C . ILE A 1 103 ? -3.825 11.870 -1.952 1.00 91.75 103 ILE A C 1
ATOM 871 O O . ILE A 1 103 ? -4.401 12.829 -1.438 1.00 91.75 103 ILE A O 1
ATOM 875 N N . SER A 1 104 ? -2.536 11.937 -2.302 1.00 90.38 104 SER A N 1
ATOM 876 C CA . SER A 1 104 ? -1.724 13.146 -2.102 1.00 90.38 104 SER A CA 1
ATOM 877 C C . SER A 1 104 ? -2.277 14.333 -2.894 1.00 90.38 104 SER A C 1
ATOM 879 O O . SER A 1 104 ? -2.402 15.429 -2.344 1.00 90.38 104 SER A O 1
ATOM 881 N N . LYS A 1 105 ? -2.703 14.108 -4.142 1.00 88.88 105 LYS A N 1
ATOM 882 C CA . LYS A 1 105 ? -3.362 15.121 -4.980 1.00 88.88 105 LYS A CA 1
ATOM 883 C C . LYS A 1 105 ? -4.675 15.610 -4.379 1.00 88.88 105 LYS A C 1
ATOM 885 O O . LYS A 1 105 ? -4.874 16.818 -4.273 1.00 88.88 105 LYS A O 1
ATOM 890 N N . GLN A 1 106 ? -5.528 14.706 -3.895 1.00 90.44 106 GLN A N 1
ATOM 891 C CA . GLN A 1 106 ? -6.769 15.063 -3.197 1.00 90.44 106 GLN A CA 1
ATOM 892 C C . GLN A 1 106 ? -6.499 15.906 -1.935 1.00 90.44 106 GLN A C 1
ATOM 894 O O . GLN A 1 106 ? -7.260 16.817 -1.595 1.00 90.44 106 GLN A O 1
ATOM 899 N N . MET A 1 107 ? -5.386 15.639 -1.251 1.00 90.12 107 MET A N 1
ATOM 900 C CA . MET A 1 107 ? -4.920 16.428 -0.110 1.00 90.12 107 MET A CA 1
ATOM 901 C C . MET A 1 107 ? -4.210 17.734 -0.500 1.00 90.12 107 MET A C 1
ATOM 903 O O . MET A 1 107 ? -3.802 18.464 0.401 1.00 90.12 107 MET A O 1
ATOM 907 N N . GLN A 1 108 ? -4.078 18.042 -1.797 1.00 88.25 108 GLN A N 1
ATOM 908 C CA . GLN A 1 108 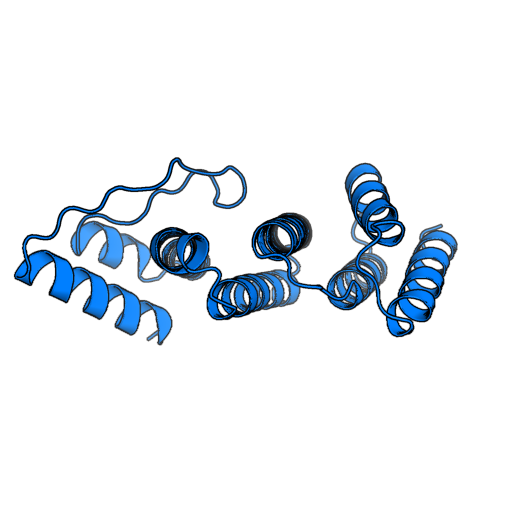? -3.318 19.182 -2.333 1.00 88.25 108 GLN A CA 1
ATOM 909 C C . GLN A 1 108 ? -1.852 19.177 -1.877 1.00 88.25 108 GLN A C 1
ATOM 911 O O . GLN A 1 108 ? -1.260 20.214 -1.583 1.00 88.25 108 GLN A O 1
ATOM 916 N N . ARG A 1 109 ? -1.261 17.982 -1.792 1.00 83.50 109 ARG A N 1
ATOM 917 C CA . ARG A 1 109 ? 0.141 17.779 -1.431 1.00 83.50 109 ARG A CA 1
ATOM 918 C C . ARG A 1 109 ? 0.947 17.306 -2.626 1.00 83.50 109 ARG A C 1
ATOM 920 O O . ARG A 1 109 ? 0.460 16.579 -3.490 1.00 83.50 109 ARG A O 1
ATOM 927 N N . THR A 1 110 ? 2.213 17.695 -2.631 1.00 79.25 110 THR A N 1
ATOM 928 C CA . THR A 1 110 ? 3.194 17.195 -3.586 1.00 79.25 110 THR A CA 1
ATOM 929 C C . THR A 1 110 ? 3.702 15.824 -3.144 1.00 79.25 110 THR A C 1
ATOM 931 O O . THR A 1 110 ? 3.864 15.552 -1.953 1.00 79.25 110 THR A O 1
ATOM 934 N N . MET A 1 111 ? 3.949 14.948 -4.114 1.00 78.31 111 MET A N 1
ATOM 935 C CA . MET A 1 111 ? 4.558 13.639 -3.899 1.00 78.31 111 MET A CA 1
ATOM 936 C C . MET A 1 111 ? 5.692 13.469 -4.903 1.00 78.31 111 MET A C 1
ATOM 938 O O . MET A 1 111 ? 5.535 13.795 -6.079 1.00 78.31 111 MET A O 1
ATOM 942 N N . THR A 1 112 ? 6.835 12.977 -4.436 1.00 82.94 112 THR A N 1
ATOM 943 C CA . THR A 1 112 ? 7.980 12.706 -5.307 1.00 82.94 112 THR A CA 1
ATOM 944 C C . THR A 1 112 ? 7.740 11.426 -6.104 1.00 82.94 112 THR A C 1
ATOM 946 O O . THR A 1 112 ? 7.085 10.500 -5.625 1.00 82.94 112 THR A O 1
ATOM 949 N N . LEU A 1 113 ? 8.304 11.343 -7.311 1.00 85.81 113 LEU A N 1
ATOM 950 C CA . LEU A 1 113 ? 8.228 10.123 -8.128 1.00 85.81 113 LEU A CA 1
ATOM 951 C C . LEU A 1 113 ? 9.370 9.127 -7.871 1.00 85.81 113 LEU A C 1
ATOM 953 O O . LEU A 1 113 ? 9.383 8.037 -8.439 1.00 85.81 113 LEU A O 1
ATOM 957 N N . TYR A 1 114 ? 10.309 9.467 -6.986 1.00 86.06 114 TYR A N 1
ATOM 958 C CA . TYR A 1 114 ? 11.436 8.604 -6.627 1.00 86.06 114 TYR A CA 1
ATOM 959 C C . TYR A 1 114 ? 11.032 7.169 -6.216 1.00 86.06 114 TYR A C 1
ATOM 961 O O . TYR A 1 114 ? 11.717 6.231 -6.633 1.00 86.06 114 TYR A O 1
ATOM 969 N N . PRO A 1 115 ? 9.928 6.939 -5.466 1.00 89.25 115 PRO A N 1
ATOM 970 C CA . PRO A 1 115 ? 9.488 5.580 -5.149 1.00 89.25 115 PRO A CA 1
ATOM 971 C C . PRO A 1 115 ? 9.200 4.725 -6.390 1.00 89.25 115 PRO A C 1
ATOM 973 O O . PRO A 1 115 ? 9.567 3.552 -6.409 1.00 89.25 115 PRO A O 1
ATOM 976 N N . PHE A 1 116 ? 8.634 5.317 -7.449 1.00 91.44 116 PHE A N 1
ATOM 977 C CA . PHE A 1 116 ? 8.359 4.610 -8.701 1.00 91.44 116 PHE A CA 1
ATOM 978 C C . PHE A 1 116 ? 9.634 4.271 -9.469 1.00 91.44 116 PHE A C 1
ATOM 980 O O . PHE A 1 116 ? 9.775 3.146 -9.934 1.00 91.44 116 PHE A O 1
ATOM 987 N N . VAL A 1 117 ? 10.600 5.194 -9.550 1.00 89.31 117 VAL A N 1
ATOM 988 C CA . VAL A 1 117 ? 11.911 4.894 -10.160 1.00 89.31 117 VAL A CA 1
ATOM 989 C C . VAL A 1 117 ? 12.550 3.699 -9.459 1.00 89.31 117 VAL A C 1
ATOM 991 O O . VAL A 1 117 ? 12.958 2.738 -10.105 1.00 89.31 117 VAL A O 1
ATOM 994 N N . ARG A 1 118 ? 12.574 3.716 -8.122 1.00 91.00 118 ARG A N 1
ATOM 995 C CA . ARG A 1 118 ? 13.137 2.619 -7.330 1.00 91.00 118 ARG A CA 1
ATOM 996 C C . ARG A 1 118 ? 12.391 1.299 -7.550 1.00 91.00 118 ARG A C 1
ATOM 998 O O . ARG A 1 118 ? 13.039 0.254 -7.580 1.00 91.00 118 ARG A O 1
ATOM 1005 N N . LEU A 1 119 ? 11.064 1.339 -7.696 1.00 94.50 119 LEU A N 1
ATOM 1006 C CA . LEU A 1 119 ? 10.252 0.170 -8.033 1.00 94.50 119 LEU A CA 1
ATOM 1007 C C . LEU A 1 119 ? 10.671 -0.423 -9.375 1.00 94.50 119 LEU A C 1
ATOM 1009 O O . LEU A 1 119 ? 11.048 -1.589 -9.422 1.00 94.50 119 LEU A O 1
ATOM 1013 N N . PHE A 1 120 ? 10.657 0.382 -10.438 1.00 94.12 120 PHE A N 1
ATOM 1014 C CA . PHE A 1 120 ? 10.949 -0.093 -11.787 1.00 94.12 120 PHE A CA 1
ATOM 1015 C C . PHE A 1 120 ? 12.386 -0.595 -11.920 1.00 94.12 120 PHE A C 1
ATOM 1017 O O . PHE A 1 120 ? 12.604 -1.660 -12.488 1.00 94.12 120 PHE A O 1
ATOM 1024 N N . CYS A 1 121 ? 13.364 0.085 -11.311 1.00 91.06 121 CYS A N 1
ATOM 1025 C CA . CYS A 1 121 ? 14.733 -0.429 -11.251 1.00 91.06 121 CYS A CA 1
ATOM 1026 C C . CYS A 1 121 ? 14.797 -1.801 -10.562 1.00 91.06 121 CYS A C 1
ATOM 1028 O O . CYS A 1 121 ? 15.522 -2.687 -11.017 1.00 91.06 121 CYS A O 1
ATOM 1030 N N . LYS A 1 122 ? 14.033 -2.002 -9.478 1.00 93.06 122 LYS A N 1
ATOM 1031 C CA . LYS A 1 122 ? 13.980 -3.297 -8.792 1.00 93.06 122 LYS A CA 1
ATOM 1032 C C . LYS A 1 122 ? 13.304 -4.371 -9.647 1.00 93.06 122 LYS A C 1
ATOM 1034 O O . LYS A 1 122 ? 13.773 -5.502 -9.628 1.00 93.06 122 LYS A O 1
ATOM 1039 N N . MET A 1 123 ? 12.261 -4.024 -10.400 1.00 94.94 123 MET A N 1
ATOM 1040 C CA . MET A 1 123 ? 11.604 -4.940 -11.336 1.00 94.94 123 MET A CA 1
ATOM 1041 C C . MET A 1 123 ? 12.568 -5.391 -12.435 1.00 94.94 123 MET A C 1
ATOM 1043 O O . MET A 1 123 ? 12.720 -6.589 -12.620 1.00 94.94 123 MET A O 1
ATOM 1047 N N . ILE A 1 124 ? 13.307 -4.463 -13.058 1.00 92.44 124 ILE A N 1
ATOM 1048 C CA . ILE A 1 124 ? 14.347 -4.791 -14.054 1.00 92.44 124 ILE A CA 1
ATOM 1049 C C . ILE A 1 124 ? 15.403 -5.719 -13.451 1.00 92.44 124 ILE A C 1
ATOM 1051 O O . ILE A 1 124 ? 15.716 -6.755 -14.022 1.00 92.44 124 ILE A O 1
ATOM 1055 N N . THR A 1 125 ? 15.924 -5.373 -12.270 1.00 92.50 125 THR A N 1
ATOM 1056 C CA . THR A 1 125 ? 16.955 -6.181 -11.589 1.00 92.50 125 THR A CA 1
ATOM 1057 C C . THR A 1 125 ? 16.455 -7.587 -11.240 1.00 92.50 125 THR A C 1
ATOM 1059 O O . THR A 1 125 ? 17.245 -8.518 -11.152 1.00 92.50 125 THR A O 1
ATOM 1062 N N . ALA A 1 126 ? 15.151 -7.734 -11.007 1.00 93.56 126 ALA A N 1
ATOM 1063 C CA . ALA A 1 126 ? 14.504 -9.006 -10.714 1.00 93.56 126 ALA A CA 1
ATOM 1064 C C . ALA A 1 126 ? 13.949 -9.708 -11.968 1.00 93.56 126 ALA A C 1
ATOM 1066 O O . ALA A 1 126 ? 13.221 -10.685 -11.812 1.00 93.56 126 ALA A O 1
ATOM 1067 N N . GLU A 1 127 ? 14.233 -9.193 -13.172 1.00 93.62 127 GLU A N 1
ATOM 1068 C CA . GLU A 1 127 ? 13.692 -9.676 -14.454 1.00 93.62 127 GLU A CA 1
ATOM 1069 C C . GLU A 1 127 ? 12.152 -9.764 -14.477 1.00 93.62 127 GLU A C 1
ATOM 1071 O O . GLU A 1 127 ? 11.548 -10.558 -15.196 1.00 93.62 127 GLU A O 1
ATOM 1076 N N . ALA A 1 128 ? 11.489 -8.928 -13.677 1.00 93.19 128 ALA A N 1
ATOM 1077 C CA . ALA A 1 128 ? 10.040 -8.845 -13.621 1.00 93.19 128 ALA A CA 1
ATOM 1078 C C . ALA A 1 128 ? 9.501 -7.943 -14.739 1.00 93.19 128 ALA A C 1
ATOM 1080 O O . ALA A 1 128 ? 10.041 -6.869 -15.016 1.00 93.19 128 ALA A O 1
ATOM 1081 N N . MET A 1 129 ? 8.383 -8.353 -15.339 1.00 92.12 129 MET A N 1
ATOM 1082 C CA . MET A 1 129 ? 7.693 -7.574 -16.366 1.00 92.12 129 MET A CA 1
ATOM 1083 C C . MET A 1 129 ? 7.200 -6.241 -15.795 1.00 92.12 129 MET A C 1
ATOM 1085 O O . MET A 1 129 ? 6.498 -6.223 -14.787 1.00 92.12 129 MET A O 1
ATOM 1089 N N . ILE A 1 130 ? 7.515 -5.130 -16.465 1.00 92.69 130 ILE A N 1
ATOM 1090 C CA . ILE A 1 130 ? 6.941 -3.815 -16.155 1.00 92.69 130 ILE A CA 1
ATOM 1091 C C . ILE A 1 130 ? 5.621 -3.659 -16.926 1.00 92.69 130 ILE A C 1
ATOM 1093 O O . ILE A 1 130 ? 5.647 -3.669 -18.159 1.00 92.69 130 ILE A O 1
ATOM 1097 N N . PRO A 1 131 ? 4.473 -3.457 -16.249 1.00 91.94 131 PRO A N 1
ATOM 1098 C CA . PRO A 1 131 ? 3.214 -3.180 -16.928 1.00 91.94 131 PRO A CA 1
ATOM 1099 C C . PRO A 1 131 ? 3.281 -1.825 -17.644 1.00 91.94 131 PRO A C 1
ATOM 1101 O O . PRO A 1 131 ? 3.291 -0.774 -16.997 1.00 91.94 131 PRO A O 1
ATOM 1104 N N . ILE A 1 132 ? 3.325 -1.847 -18.980 1.00 89.38 132 ILE A N 1
ATOM 1105 C CA . ILE A 1 132 ? 3.535 -0.653 -19.817 1.00 89.38 132 ILE A CA 1
ATOM 1106 C C . ILE A 1 132 ? 2.472 0.415 -19.538 1.00 89.38 132 ILE A C 1
ATOM 1108 O O . ILE A 1 132 ? 2.820 1.576 -19.336 1.00 89.38 132 ILE A O 1
ATOM 1112 N N . ASP A 1 133 ? 1.200 0.029 -19.429 1.00 91.88 133 ASP A N 1
ATOM 1113 C CA . ASP A 1 133 ? 0.103 0.972 -19.173 1.00 91.88 133 ASP A CA 1
ATOM 1114 C C . ASP A 1 133 ? 0.292 1.732 -17.854 1.00 91.88 133 ASP A C 1
ATOM 1116 O O . ASP A 1 133 ? 0.090 2.944 -17.778 1.00 91.88 133 ASP A O 1
ATOM 1120 N N . ARG A 1 134 ? 0.751 1.034 -16.808 1.00 91.38 134 ARG A N 1
ATOM 1121 C CA . ARG A 1 134 ? 1.022 1.638 -15.496 1.00 91.38 134 ARG A CA 1
ATOM 1122 C C . ARG A 1 134 ? 2.294 2.468 -15.497 1.00 91.38 134 ARG A C 1
ATOM 1124 O O . ARG A 1 134 ? 2.361 3.487 -14.817 1.00 91.38 134 ARG A O 1
ATOM 1131 N N . PHE A 1 135 ? 3.298 2.058 -16.263 1.00 90.19 135 PHE A N 1
ATOM 1132 C CA . PHE A 1 135 ? 4.497 2.857 -16.457 1.00 90.19 135 PHE A CA 1
ATOM 1133 C C . PHE A 1 135 ? 4.165 4.188 -17.146 1.00 90.19 135 PHE A C 1
ATOM 1135 O O . PHE A 1 135 ? 4.570 5.245 -16.663 1.00 90.19 135 PHE A O 1
ATOM 1142 N N . ILE A 1 136 ? 3.361 4.150 -18.213 1.00 88.69 136 ILE A N 1
ATOM 1143 C CA . ILE A 1 136 ? 2.867 5.342 -18.913 1.00 88.69 136 ILE A CA 1
ATOM 1144 C C . ILE A 1 136 ? 2.039 6.220 -17.965 1.00 88.69 136 ILE A C 1
ATOM 1146 O O . ILE A 1 136 ? 2.266 7.429 -17.916 1.00 88.69 136 ILE A O 1
ATOM 1150 N N . GLU A 1 137 ? 1.149 5.634 -17.155 1.00 90.31 137 GLU A N 1
ATOM 1151 C CA . GLU A 1 137 ? 0.399 6.354 -16.111 1.00 90.31 137 GLU A CA 1
ATOM 1152 C C . GLU A 1 137 ? 1.345 7.131 -15.174 1.00 90.31 137 GLU A C 1
ATOM 1154 O O . GLU A 1 137 ? 1.176 8.335 -14.962 1.00 90.31 137 GLU A O 1
ATOM 1159 N N . VAL A 1 138 ? 2.412 6.488 -14.687 1.00 89.75 138 VAL A N 1
ATOM 1160 C CA . VAL A 1 138 ? 3.420 7.137 -13.832 1.00 89.75 138 VAL A CA 1
ATOM 1161 C C . VAL A 1 138 ? 4.209 8.217 -14.579 1.00 89.75 138 VAL A C 1
ATOM 1163 O O . VAL A 1 138 ? 4.512 9.269 -14.009 1.00 89.75 138 VAL A O 1
ATOM 1166 N N . CYS A 1 139 ? 4.529 8.011 -15.857 1.00 85.06 139 CYS A N 1
ATOM 1167 C CA . CYS A 1 139 ? 5.130 9.048 -16.692 1.00 85.06 139 CYS A CA 1
ATOM 1168 C C . CYS A 1 139 ? 4.198 10.250 -16.847 1.00 85.06 139 CYS A C 1
ATOM 1170 O O . CYS A 1 139 ? 4.673 11.380 -16.787 1.00 85.06 139 CYS A O 1
ATOM 1172 N N . HIS A 1 140 ? 2.885 10.063 -16.958 1.00 84.75 140 HIS A N 1
ATOM 1173 C CA . HIS A 1 140 ? 1.947 11.186 -17.001 1.00 84.75 140 HIS A CA 1
ATOM 1174 C C . HIS A 1 140 ? 1.928 11.996 -15.710 1.00 84.75 140 HIS A C 1
ATOM 1176 O O . HIS A 1 140 ? 1.792 13.220 -15.770 1.00 84.75 140 HIS A O 1
ATOM 1182 N N . PHE A 1 141 ? 2.202 11.372 -14.559 1.00 84.75 141 PHE A N 1
ATOM 1183 C CA . PHE A 1 141 ? 2.400 12.130 -13.325 1.00 84.75 141 PHE A CA 1
ATOM 1184 C C . PHE A 1 141 ? 3.521 13.161 -13.479 1.00 84.75 141 PHE A C 1
ATOM 1186 O O . PHE A 1 141 ? 3.461 14.189 -12.798 1.00 84.75 141 PHE A O 1
ATOM 1193 N N . THR A 1 142 ? 4.511 12.927 -14.365 1.00 70.06 142 THR A N 1
ATOM 1194 C CA . THR A 1 142 ? 5.645 13.836 -14.616 1.00 70.06 142 THR A CA 1
ATOM 1195 C C . THR A 1 142 ? 5.262 15.219 -15.132 1.00 70.06 142 THR A C 1
ATOM 1197 O O . THR A 1 142 ? 5.968 16.187 -14.854 1.00 70.06 142 THR A O 1
ATOM 1200 N N . PHE A 1 143 ? 4.119 15.312 -15.805 1.00 69.25 143 PHE A N 1
ATOM 1201 C CA . PHE A 1 143 ? 3.629 16.528 -16.453 1.00 69.25 143 PHE A CA 1
ATOM 1202 C C . PHE A 1 143 ? 2.595 17.282 -15.608 1.00 69.25 143 PHE A C 1
ATOM 1204 O O . PHE A 1 143 ? 2.093 18.325 -16.015 1.00 69.25 143 PHE A O 1
ATOM 1211 N N . ASP A 1 144 ? 2.274 16.765 -14.424 1.00 67.25 144 ASP A N 1
ATOM 1212 C CA . ASP A 1 144 ? 1.266 17.341 -13.544 1.00 67.25 144 ASP A CA 1
ATOM 1213 C C . ASP A 1 144 ? 1.800 18.621 -12.858 1.00 67.25 144 ASP A C 1
ATOM 1215 O O . ASP A 1 144 ? 2.883 18.621 -12.269 1.00 67.25 144 ASP A O 1
ATOM 1219 N N . SER A 1 145 ? 1.048 19.723 -12.944 1.00 52.22 145 SER A N 1
ATOM 1220 C CA . SER A 1 145 ? 1.495 21.127 -12.810 1.00 52.22 145 SER A CA 1
ATOM 1221 C C . SER A 1 145 ? 1.904 21.590 -11.402 1.00 52.22 145 SER A C 1
ATOM 1223 O O . SER A 1 145 ? 2.281 22.744 -11.206 1.00 52.22 145 SER A O 1
ATOM 1225 N N . THR A 1 146 ? 1.882 20.710 -10.402 1.00 55.19 146 THR A N 1
ATOM 1226 C CA . THR A 1 146 ? 2.158 21.044 -8.992 1.00 55.19 146 THR A CA 1
ATOM 1227 C C . THR A 1 146 ? 3.612 20.764 -8.568 1.00 55.19 146 THR A C 1
ATOM 1229 O O . THR A 1 146 ? 3.841 20.323 -7.441 1.00 55.19 146 THR A O 1
ATOM 1232 N N . ARG A 1 147 ? 4.596 20.904 -9.467 1.00 58.97 147 ARG A N 1
ATOM 1233 C CA . ARG A 1 147 ? 5.953 20.335 -9.293 1.00 58.97 147 ARG A CA 1
ATOM 1234 C C . ARG A 1 147 ? 7.029 21.307 -8.818 1.00 58.97 147 ARG A C 1
ATOM 1236 O O . ARG A 1 147 ? 6.934 22.516 -9.002 1.00 58.97 147 ARG A O 1
ATOM 1243 N N . THR A 1 148 ? 8.087 20.732 -8.235 1.00 54.91 148 THR A N 1
ATOM 1244 C CA . THR A 1 148 ? 9.324 21.428 -7.829 1.00 54.91 148 THR A CA 1
ATOM 1245 C C . THR A 1 148 ? 10.502 20.991 -8.712 1.00 54.91 148 THR A C 1
ATOM 1247 O O . THR A 1 148 ? 10.482 19.909 -9.291 1.00 54.91 148 THR A O 1
ATOM 1250 N N . THR A 1 149 ? 11.571 21.788 -8.804 1.00 52.66 149 THR A N 1
ATOM 1251 C CA . THR A 1 149 ? 12.734 21.548 -9.693 1.00 52.66 149 THR A CA 1
ATOM 1252 C C . THR A 1 149 ? 13.466 20.208 -9.486 1.00 52.66 149 THR A C 1
ATOM 1254 O O . THR A 1 149 ? 14.124 19.729 -10.409 1.00 52.66 149 THR A O 1
ATOM 1257 N N . ARG A 1 150 ? 13.327 19.546 -8.324 1.00 55.59 150 ARG A N 1
ATOM 1258 C CA . ARG A 1 150 ? 13.873 18.190 -8.069 1.00 55.59 150 ARG A CA 1
ATOM 1259 C C . ARG A 1 150 ? 13.261 17.102 -8.957 1.00 55.59 150 ARG A C 1
ATOM 1261 O O . ARG A 1 150 ? 13.878 16.053 -9.147 1.00 55.59 150 ARG A O 1
ATOM 1268 N N . ASP A 1 151 ? 12.082 17.341 -9.518 1.00 60.34 151 ASP A N 1
ATOM 1269 C CA . ASP A 1 151 ? 11.355 16.339 -10.291 1.00 60.34 151 ASP A CA 1
ATOM 1270 C C . ASP A 1 151 ? 11.919 16.131 -11.710 1.00 60.34 151 ASP A C 1
ATOM 1272 O O . ASP A 1 151 ? 11.733 15.054 -12.279 1.00 60.34 151 ASP A O 1
ATOM 1276 N N . GLN A 1 152 ? 12.693 17.086 -12.247 1.00 60.31 152 GLN A N 1
ATOM 1277 C CA . GLN A 1 152 ? 13.335 16.968 -13.566 1.00 60.31 152 GLN A CA 1
ATOM 1278 C C . GLN A 1 152 ? 14.379 15.840 -13.608 1.00 60.31 152 GLN A C 1
ATOM 1280 O O . GLN A 1 152 ? 14.481 15.107 -14.588 1.00 60.31 152 GLN A O 1
ATOM 1285 N N . ASN A 1 153 ? 15.128 15.647 -12.517 1.00 65.00 153 ASN A N 1
ATOM 1286 C CA . ASN A 1 153 ? 16.085 14.543 -12.414 1.00 65.00 153 ASN A CA 1
ATOM 1287 C C . ASN A 1 153 ? 15.360 13.185 -12.384 1.00 65.00 153 ASN A C 1
ATOM 1289 O O . ASN A 1 153 ? 15.818 12.207 -12.965 1.00 65.00 153 ASN A O 1
ATOM 1293 N N . THR A 1 154 ? 14.178 13.143 -11.765 1.00 66.31 154 THR A N 1
ATOM 1294 C CA . THR A 1 154 ? 13.346 11.934 -11.719 1.00 66.31 154 THR A CA 1
ATOM 1295 C C . THR A 1 154 ? 12.747 11.611 -13.090 1.00 66.31 154 THR A C 1
ATOM 1297 O O . THR A 1 154 ? 12.685 10.444 -13.462 1.00 66.31 154 THR A O 1
ATOM 1300 N N . TYR A 1 155 ? 12.365 12.628 -13.871 1.00 67.19 155 TYR A N 1
ATOM 1301 C CA . TYR A 1 155 ? 11.965 12.457 -15.272 1.00 67.19 155 TYR A CA 1
ATOM 1302 C C . TYR A 1 155 ? 13.088 11.814 -16.095 1.00 67.19 155 TYR A C 1
ATOM 1304 O O . TYR A 1 155 ? 12.871 10.789 -16.734 1.00 67.19 155 TYR A O 1
ATOM 1312 N N . ASN A 1 156 ? 14.313 12.339 -15.990 1.00 64.81 156 ASN A N 1
ATOM 1313 C CA . ASN A 1 156 ? 15.472 11.776 -16.686 1.00 64.81 156 ASN A CA 1
ATOM 1314 C C . ASN A 1 156 ? 15.752 10.322 -16.263 1.00 64.81 156 ASN A C 1
ATOM 1316 O O . ASN A 1 156 ? 16.081 9.489 -17.105 1.00 64.81 156 ASN A O 1
ATOM 1320 N N . GLN A 1 157 ? 15.581 9.997 -14.978 1.00 71.94 157 GLN A N 1
ATOM 1321 C CA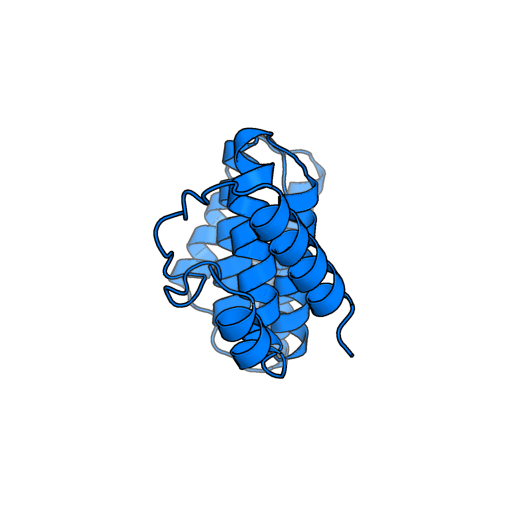 . GLN A 1 157 ? 15.710 8.626 -14.475 1.00 71.94 157 GLN A CA 1
ATOM 1322 C C . GLN A 1 157 ? 14.617 7.695 -15.017 1.00 71.94 157 GLN A C 1
ATOM 1324 O O . GLN A 1 157 ? 14.921 6.565 -15.384 1.00 71.94 157 GLN A O 1
ATOM 1329 N N . LEU A 1 158 ? 13.365 8.155 -15.120 1.00 70.25 158 LEU A N 1
ATOM 1330 C CA . LEU A 1 158 ? 12.290 7.380 -15.749 1.00 70.25 158 LEU A CA 1
ATOM 1331 C C . LEU A 1 158 ? 12.559 7.162 -17.243 1.00 70.25 158 LEU A C 1
ATOM 1333 O O . LEU A 1 158 ? 12.396 6.047 -17.727 1.00 70.25 158 LEU A O 1
ATOM 1337 N N . CYS A 1 159 ? 13.045 8.176 -17.965 1.00 67.44 159 CYS A N 1
ATOM 1338 C CA . CYS A 1 159 ? 13.482 8.011 -19.354 1.00 67.44 159 CYS A CA 1
ATOM 1339 C C . CYS A 1 159 ? 14.625 6.994 -19.477 1.00 67.44 159 CYS A C 1
ATOM 1341 O O . CYS A 1 159 ? 14.637 6.198 -20.411 1.00 67.44 159 CYS A O 1
ATOM 1343 N N . PHE A 1 160 ? 15.564 6.977 -18.528 1.00 68.44 160 PHE A N 1
ATOM 1344 C CA . PHE A 1 160 ? 16.644 5.992 -18.509 1.00 68.44 160 PHE A CA 1
ATOM 1345 C C . PHE A 1 160 ? 16.119 4.564 -18.301 1.00 68.44 160 PHE A C 1
ATOM 1347 O O . PHE A 1 160 ? 16.536 3.661 -19.020 1.00 68.44 160 PHE A O 1
ATOM 1354 N N . VAL A 1 161 ? 15.149 4.371 -17.399 1.00 72.44 161 VAL A N 1
ATOM 1355 C CA . VAL A 1 161 ? 14.469 3.077 -17.197 1.00 72.44 161 VAL A CA 1
ATOM 1356 C C . VAL A 1 161 ? 13.886 2.542 -18.514 1.00 72.44 161 VAL A C 1
ATOM 1358 O O . VAL A 1 161 ? 14.087 1.368 -18.822 1.00 72.44 161 VAL A O 1
ATOM 1361 N N . VAL A 1 162 ? 13.250 3.399 -19.328 1.00 66.88 162 VAL A N 1
ATOM 1362 C CA . VAL A 1 162 ? 12.721 3.025 -20.661 1.00 66.88 162 VAL A CA 1
ATOM 1363 C C . VAL A 1 162 ? 13.819 2.522 -21.595 1.00 66.88 162 VAL A C 1
ATOM 1365 O O . VAL A 1 162 ? 13.607 1.571 -22.342 1.00 66.88 162 VAL A O 1
ATOM 1368 N N . LEU A 1 163 ? 14.994 3.153 -21.570 1.00 61.84 163 LEU A N 1
ATOM 1369 C CA . LEU A 1 163 ? 16.110 2.776 -22.439 1.00 61.84 163 LEU A CA 1
ATOM 1370 C C . LEU A 1 163 ? 16.753 1.447 -22.024 1.00 61.84 163 LEU A C 1
ATOM 1372 O O . LEU A 1 163 ? 17.262 0.735 -22.886 1.00 61.84 163 LEU A O 1
ATOM 1376 N N . THR A 1 164 ? 16.723 1.117 -20.730 1.00 63.12 164 THR A N 1
ATOM 1377 C CA . THR A 1 164 ? 17.328 -0.106 -20.179 1.00 63.12 164 THR A CA 1
ATOM 1378 C C . THR A 1 164 ? 16.418 -1.330 -20.182 1.00 63.12 164 THR A C 1
ATOM 1380 O O . THR A 1 164 ? 16.919 -2.436 -20.041 1.00 63.12 164 THR A O 1
ATOM 1383 N N . ALA A 1 165 ? 15.101 -1.163 -20.329 1.00 58.88 165 ALA A N 1
ATOM 1384 C CA . ALA A 1 165 ? 14.130 -2.262 -20.317 1.00 58.88 165 ALA A CA 1
ATOM 1385 C C . ALA A 1 165 ? 13.979 -2.977 -21.685 1.00 58.88 165 ALA A C 1
ATOM 1387 O O . ALA A 1 165 ? 12.909 -3.510 -21.976 1.00 58.88 165 ALA A O 1
ATOM 1388 N N . LYS A 1 166 ? 15.018 -2.942 -22.532 1.00 46.84 166 LYS A N 1
ATOM 1389 C CA . LYS A 1 166 ? 15.075 -3.618 -23.839 1.00 46.84 166 LYS A CA 1
ATOM 1390 C C . LYS A 1 166 ? 15.708 -4.996 -23.744 1.00 46.84 166 LYS A C 1
ATOM 1392 O O . LYS A 1 166 ? 16.725 -5.109 -23.029 1.00 46.84 166 LYS A O 1
#

Nearest PDB structures (foldseek):
  8wqa-assembly1_B  TM=7.441E-01  e=7.863E-06  Homo sapiens
  8je2-assembly1_D  TM=7.603E-01  e=2.023E-05  Homo sapiens
  7roy-assembly2_B  TM=8.359E-01  e=2.172E-03  Mus musculus
  4gyo-assembly3_B  TM=3.661E-01  e=2.299E+00  Bacillus subtilis subsp. subtilis str. 168

Solvent-accessible surface area (backbone atoms only — not comparable to full-atom values): 9848 Å² total; per-residue (Å²): 132,64,71,66,56,56,53,52,51,52,55,52,51,52,32,62,76,65,70,56,83,80,84,76,71,78,56,42,76,95,50,76,53,52,66,65,70,88,46,73,64,58,46,58,75,38,69,85,38,68,67,58,47,51,46,42,52,49,48,53,37,47,70,67,26,54,88,67,55,42,66,65,43,54,53,50,48,51,53,51,28,52,55,30,48,76,70,66,39,53,69,64,20,52,53,46,49,53,50,41,49,53,53,32,51,77,53,74,43,79,76,80,65,60,68,56,51,56,48,53,54,49,30,57,77,66,74,44,87,75,60,61,71,60,51,51,53,56,55,55,59,72,73,50,91,78,72,61,84,74,51,58,62,48,50,54,50,47,55,47,51,65,70,65,76,112

pLDDT: mean 86.18, std 11.78, range [46.84, 96.38]

Organism: NCBI:txid392032

Sequence (166 aa):
MNKLYKYLYFILQQQVVLQKSKVCRQPLAIYDYHQECQTLEELESIKNDSNRIWIEVLLVLERVLLPRKDPILTKALNGYSHYLLAKNDFDKCLALWIHSFYISKQMQRTMTLYPFVRLFCKMITAEAMIPIDRFIEVCHFTFDSTRTTRDQNTYNQLCFVVLTAK